Protein AF-A0A1F7YLV4-F1 (afdb_monomer_lite)

Organism: NCBI:txid1802500

Radius of gyration: 13.52 Å; chains: 1; bounding box: 31×32×34 Å

Secondary structure (DSSP, 8-state):
---EEEEEEEEEEEGGGHHHHHHHHHHHHHTSTTEEEEEEEEEETTEEEEEEEEEE-S-HHHHHHHHHHHHHHHHHHHGGGEEEEEEEEEEEE-------

Sequence (100 aa):
MTEKSLIIGIWKFHERVGNKDLLEVANEWADDEKYEQLYIRRVSKDQLGIGFSYASDGSKEAYDEYFNSTTDWLKRKFGNDLVGWDISSASGVHLVKGFN

Foldseek 3Di:
DDWFKKKWWKFKFFCVCPPVNVVVVQVVVVVDPQWPDWDWDAPDPGMIIITTIGTDPLDPVRVCVVVVVVVVVCCVVHPPRRPDMDIDIDTRDDDPDYDD

pLDDT: mean 91.59, std 11.53, range [44.81, 98.5]

Structure (mmCIF, N/CA/C/O backbone):
data_AF-A0A1F7YLV4-F1
#
_entry.id   AF-A0A1F7YLV4-F1
#
loop_
_atom_site.group_PDB
_atom_site.id
_atom_site.type_symbol
_atom_site.label_atom_id
_atom_site.label_alt_id
_atom_site.label_comp_id
_atom_site.label_asym_id
_atom_site.label_entity_id
_atom_site.label_seq_id
_atom_site.pdbx_PDB_ins_code
_atom_site.Cartn_x
_atom_site.Cartn_y
_atom_site.Cartn_z
_atom_site.occupancy
_atom_site.B_iso_or_equiv
_atom_site.auth_seq_id
_atom_site.auth_comp_id
_atom_site.auth_asym_id
_atom_site.auth_atom_id
_atom_site.pdbx_PDB_model_num
ATOM 1 N N . MET A 1 1 ? 13.035 -18.808 -16.967 1.00 50.22 1 MET A N 1
ATOM 2 C CA . MET A 1 1 ? 12.090 -18.095 -16.083 1.00 50.22 1 MET A CA 1
ATOM 3 C C . MET A 1 1 ? 12.703 -16.743 -15.800 1.00 50.22 1 MET A C 1
ATOM 5 O O . MET A 1 1 ? 13.871 -16.715 -15.442 1.00 50.22 1 MET A O 1
ATOM 9 N N . THR A 1 2 ? 11.983 -15.658 -16.065 1.00 56.06 2 THR A N 1
ATOM 10 C CA . THR A 1 2 ? 12.521 -14.299 -15.929 1.00 56.06 2 THR A CA 1
ATOM 11 C C . THR A 1 2 ? 12.440 -13.882 -14.467 1.00 56.06 2 THR A C 1
ATOM 13 O O . THR A 1 2 ? 11.371 -13.978 -13.866 1.00 56.06 2 THR A O 1
ATOM 16 N N . GLU A 1 3 ? 13.568 -13.480 -13.888 1.00 68.50 3 GLU A N 1
ATOM 17 C CA . GLU A 1 3 ? 13.603 -12.839 -12.574 1.00 68.50 3 GLU A CA 1
ATOM 18 C C . GLU A 1 3 ? 12.744 -11.573 -12.603 1.00 68.50 3 GLU A C 1
ATOM 20 O O . GLU A 1 3 ? 12.795 -10.808 -13.567 1.00 68.50 3 GLU A O 1
ATOM 25 N N . LYS A 1 4 ? 11.936 -11.372 -11.560 1.00 80.25 4 LYS A N 1
ATOM 26 C CA . LYS A 1 4 ? 11.128 -10.164 -11.406 1.00 80.25 4 LYS A CA 1
ATOM 27 C C . LYS A 1 4 ? 11.698 -9.295 -10.298 1.00 80.25 4 LYS A C 1
ATOM 29 O O . LYS A 1 4 ? 12.149 -9.801 -9.266 1.00 80.25 4 LYS A O 1
ATOM 34 N N . SER A 1 5 ? 11.617 -7.990 -10.512 1.00 91.44 5 SER A N 1
ATOM 35 C CA . SER A 1 5 ? 11.774 -6.999 -9.459 1.00 91.44 5 SER A CA 1
ATOM 36 C C . SER A 1 5 ? 10.388 -6.616 -8.955 1.00 91.44 5 SER A C 1
ATOM 38 O O . SER A 1 5 ? 9.508 -6.264 -9.739 1.00 91.44 5 SER A O 1
ATOM 40 N N . LEU A 1 6 ? 10.174 -6.736 -7.648 1.00 93.81 6 LEU A N 1
ATOM 41 C CA . LEU A 1 6 ? 8.883 -6.495 -7.014 1.00 93.81 6 LEU A CA 1
ATOM 42 C C . LEU A 1 6 ? 9.034 -5.500 -5.866 1.00 93.81 6 LEU A C 1
ATOM 44 O O . LEU A 1 6 ? 9.989 -5.559 -5.092 1.00 93.81 6 LEU A O 1
ATOM 48 N N . ILE A 1 7 ? 8.042 -4.632 -5.712 1.00 95.88 7 ILE A N 1
ATOM 49 C CA . ILE A 1 7 ? 7.788 -3.917 -4.465 1.00 95.88 7 ILE A CA 1
ATOM 50 C C . ILE A 1 7 ? 6.773 -4.751 -3.694 1.00 95.88 7 ILE A C 1
ATOM 52 O O . ILE A 1 7 ? 5.691 -5.041 -4.199 1.00 95.88 7 ILE A O 1
ATOM 56 N N . ILE A 1 8 ? 7.119 -5.172 -2.486 1.00 95.00 8 ILE A N 1
ATOM 57 C CA . ILE A 1 8 ? 6.288 -6.068 -1.681 1.00 95.00 8 ILE A CA 1
ATOM 58 C C . ILE A 1 8 ? 6.106 -5.435 -0.318 1.00 95.00 8 ILE A C 1
ATOM 60 O O . ILE A 1 8 ? 7.049 -4.890 0.260 1.00 95.00 8 ILE A O 1
ATOM 64 N N . GLY A 1 9 ? 4.900 -5.519 0.222 1.00 96.00 9 GLY A N 1
ATOM 65 C CA . GLY A 1 9 ? 4.682 -5.032 1.566 1.00 96.00 9 GLY A CA 1
ATOM 66 C C . GLY A 1 9 ? 3.238 -5.036 1.997 1.00 96.00 9 GLY A C 1
ATOM 67 O O . GLY A 1 9 ? 2.387 -5.725 1.438 1.00 96.00 9 GLY A O 1
ATOM 68 N N . ILE A 1 10 ? 2.981 -4.259 3.040 1.00 98.19 10 ILE A N 1
ATOM 69 C CA . ILE A 1 10 ? 1.655 -4.073 3.604 1.00 98.19 10 ILE A CA 1
ATOM 70 C C . ILE A 1 10 ? 1.448 -2.622 4.022 1.00 98.19 10 ILE A C 1
ATOM 72 O O . ILE A 1 10 ? 2.250 -2.051 4.767 1.00 98.19 10 ILE A O 1
ATOM 76 N N . TRP A 1 11 ? 0.334 -2.047 3.581 1.00 98.50 11 TRP A N 1
ATOM 77 C CA . TRP A 1 11 ? -0.198 -0.795 4.111 1.00 98.50 11 TRP A CA 1
ATOM 78 C C . TRP A 1 11 ? -1.072 -1.101 5.324 1.00 98.50 11 TRP A C 1
ATOM 80 O O . TRP A 1 11 ? -1.885 -2.025 5.274 1.00 98.50 11 TRP A O 1
ATOM 90 N N . LYS A 1 12 ? -0.886 -0.373 6.428 1.00 98.44 12 LYS A N 1
ATOM 91 C CA . LYS A 1 12 ? -1.530 -0.641 7.722 1.00 98.44 12 LYS A CA 1
ATOM 92 C C . LYS A 1 12 ? -2.511 0.475 8.052 1.00 98.44 12 LYS A C 1
ATOM 94 O O . LYS A 1 12 ? -2.166 1.656 7.995 1.00 98.44 12 LYS A O 1
ATOM 99 N N . PHE A 1 13 ? -3.703 0.085 8.476 1.00 98.50 13 PHE A N 1
ATOM 100 C CA . PHE A 1 13 ? -4.814 0.980 8.767 1.00 98.50 13 PHE A CA 1
ATOM 101 C C . PHE A 1 13 ? -5.345 0.734 10.172 1.00 98.50 13 PHE A C 1
ATOM 103 O O . PHE A 1 13 ? -5.339 -0.404 10.649 1.00 98.50 13 PHE A O 1
ATOM 110 N N . HIS A 1 14 ? -5.833 1.786 10.827 1.00 97.94 14 HIS A N 1
ATOM 111 C CA . HIS A 1 14 ? -6.641 1.623 12.032 1.00 97.94 14 HIS A CA 1
ATOM 112 C C . HIS A 1 14 ? -7.886 0.796 11.689 1.00 97.94 14 HIS A C 1
ATOM 114 O O . HIS A 1 14 ? -8.472 0.957 10.620 1.00 97.94 14 HIS A O 1
ATOM 120 N N . GLU A 1 15 ? -8.363 -0.040 12.610 1.00 95.56 15 GLU A N 1
ATOM 121 C CA . GLU A 1 15 ? -9.562 -0.864 12.389 1.00 95.56 15 GLU A CA 1
ATOM 122 C C . GLU A 1 15 ? -10.850 -0.074 12.076 1.00 95.56 15 GLU A C 1
ATOM 124 O O . GLU A 1 15 ? -11.825 -0.664 11.616 1.00 95.56 15 GLU A O 1
ATOM 129 N N . ARG A 1 16 ? -10.846 1.257 12.262 1.00 96.31 16 ARG A N 1
ATOM 130 C CA . ARG A 1 16 ? -11.957 2.147 11.897 1.00 96.31 16 ARG A CA 1
ATOM 131 C C . ARG A 1 16 ? -12.197 2.196 10.391 1.00 96.31 16 ARG A C 1
ATOM 133 O O . ARG A 1 16 ? -13.334 2.406 9.994 1.00 96.31 16 ARG A O 1
ATOM 140 N N . VAL A 1 17 ? -11.161 1.958 9.582 1.00 95.50 17 VAL A N 1
ATOM 141 C CA . VAL A 1 17 ? -11.267 1.883 8.115 1.00 95.50 17 VAL A CA 1
ATOM 142 C C . VAL A 1 17 ? -12.045 0.640 7.670 1.00 95.50 17 VAL A C 1
ATOM 144 O O . VAL A 1 17 ? -12.393 0.530 6.512 1.00 95.50 17 VAL A O 1
ATOM 147 N N . GLY A 1 18 ? -12.379 -0.293 8.569 1.00 94.06 18 GLY A N 1
ATOM 148 C CA . GLY A 1 18 ? -13.243 -1.426 8.244 1.00 94.06 18 GLY A CA 1
ATOM 149 C C . GLY A 1 18 ? -12.665 -2.373 7.182 1.00 94.06 18 GLY A C 1
ATOM 150 O O . GLY A 1 18 ? -11.672 -2.109 6.517 1.00 94.06 18 GLY A O 1
ATOM 151 N N . ASN A 1 19 ? -13.268 -3.551 7.024 1.00 95.00 19 ASN A N 1
ATOM 152 C CA . ASN A 1 19 ? -12.860 -4.467 5.949 1.00 95.00 19 ASN A CA 1
ATOM 153 C C . ASN A 1 19 ? -13.445 -4.033 4.593 1.00 95.00 19 ASN A C 1
ATOM 155 O O . ASN A 1 19 ? -12.823 -4.210 3.553 1.00 95.00 19 ASN A O 1
ATOM 159 N N . LYS A 1 20 ? -14.642 -3.435 4.607 1.00 96.88 20 LYS A N 1
ATOM 160 C CA . LYS A 1 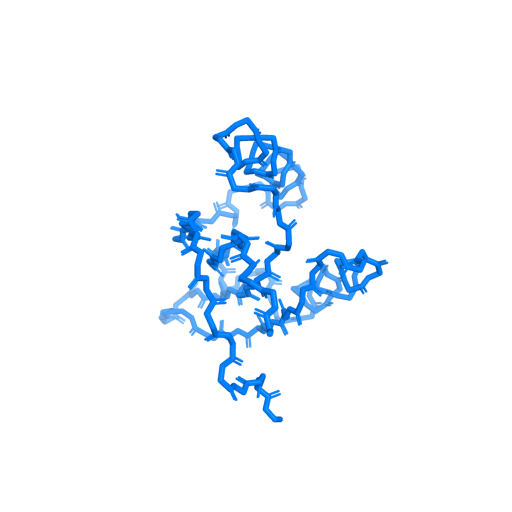20 ? -15.346 -3.029 3.390 1.00 96.88 20 LYS A CA 1
ATOM 161 C C . LYS A 1 20 ? -14.577 -1.9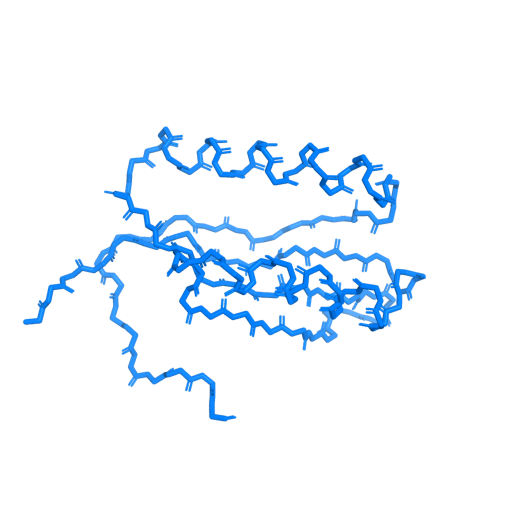49 2.625 1.00 96.88 20 LYS A C 1
ATOM 163 O O . LYS A 1 20 ? -14.346 -2.130 1.437 1.00 96.88 20 LYS A O 1
ATOM 168 N N . ASP A 1 21 ? -14.132 -0.887 3.293 1.00 97.62 21 ASP A N 1
ATOM 169 C CA . ASP A 1 21 ? -13.418 0.198 2.611 1.00 97.62 21 ASP A CA 1
ATOM 170 C C . ASP A 1 21 ? -12.043 -0.265 2.104 1.00 97.62 21 ASP A C 1
ATOM 172 O O . ASP A 1 21 ? -11.609 0.131 1.024 1.00 97.62 21 ASP A O 1
ATOM 176 N N . LEU A 1 22 ? -11.372 -1.169 2.831 1.00 97.88 22 LEU A N 1
ATOM 177 C CA . LEU A 1 22 ? -10.129 -1.783 2.351 1.00 97.88 22 LEU A CA 1
ATOM 178 C C . LEU A 1 22 ? -10.352 -2.698 1.140 1.00 97.88 22 LEU A C 1
ATOM 180 O O . LEU A 1 22 ? -9.503 -2.724 0.253 1.00 97.88 22 LEU A O 1
ATOM 184 N N . LEU A 1 23 ? -11.476 -3.424 1.077 1.00 97.69 23 LEU A N 1
ATOM 185 C CA . LEU A 1 23 ? -11.859 -4.214 -0.099 1.00 97.69 23 LEU A CA 1
ATOM 186 C C . LEU A 1 23 ? -12.117 -3.327 -1.313 1.00 97.69 23 LEU A C 1
ATOM 188 O O . LEU A 1 23 ? -11.698 -3.680 -2.408 1.00 97.69 23 LEU A O 1
ATOM 192 N N . GLU A 1 24 ? -12.769 -2.180 -1.132 1.00 97.88 24 GLU A N 1
ATOM 193 C CA . GLU A 1 24 ? -12.978 -1.215 -2.217 1.00 97.88 24 GLU A CA 1
ATOM 194 C C . GLU A 1 24 ? -11.637 -0.728 -2.783 1.00 97.88 24 GLU A C 1
ATOM 196 O O . GLU A 1 24 ? -11.425 -0.808 -3.988 1.00 97.88 24 GLU A O 1
ATOM 201 N N . VAL A 1 25 ? -10.685 -0.348 -1.922 1.00 97.75 25 VAL A N 1
ATOM 202 C CA . VAL A 1 25 ? -9.327 0.033 -2.354 1.00 97.75 25 VAL A CA 1
ATOM 203 C C . VAL A 1 25 ? -8.591 -1.113 -3.044 1.00 97.75 25 VAL A C 1
ATOM 205 O O . VAL A 1 25 ? -7.978 -0.906 -4.086 1.00 97.75 25 VAL A O 1
ATOM 208 N N . ALA A 1 26 ? -8.634 -2.321 -2.480 1.00 97.31 26 ALA A N 1
ATOM 209 C CA . ALA A 1 26 ? -7.958 -3.467 -3.076 1.00 97.31 26 ALA A CA 1
ATOM 210 C C . ALA A 1 26 ? -8.542 -3.815 -4.455 1.00 97.31 26 ALA A C 1
ATOM 212 O O . ALA A 1 26 ? -7.790 -4.164 -5.356 1.00 97.31 26 ALA A O 1
ATOM 213 N N . ASN A 1 27 ? -9.857 -3.677 -4.645 1.00 97.25 27 ASN A N 1
ATOM 214 C CA . ASN A 1 27 ? -10.485 -3.874 -5.949 1.00 97.25 27 ASN A CA 1
ATOM 215 C C . ASN A 1 27 ? -10.104 -2.767 -6.945 1.00 97.25 27 ASN A C 1
ATOM 217 O O . ASN A 1 27 ? -9.825 -3.087 -8.090 1.00 97.25 27 ASN A O 1
ATOM 221 N N . GLU A 1 28 ? -10.022 -1.500 -6.516 1.00 96.75 28 GLU A N 1
ATOM 222 C CA . GLU A 1 28 ? -9.509 -0.403 -7.360 1.00 96.75 28 GLU A CA 1
ATOM 223 C C . GLU A 1 28 ? -8.058 -0.669 -7.809 1.00 96.75 28 GLU A C 1
ATOM 225 O O . GLU A 1 28 ? -7.699 -0.414 -8.954 1.00 96.75 28 GLU A O 1
ATOM 230 N N . TRP A 1 29 ? -7.209 -1.196 -6.922 1.00 97.50 29 TRP A N 1
ATOM 231 C CA . TRP A 1 29 ? -5.825 -1.551 -7.256 1.00 97.50 29 TRP A CA 1
ATOM 232 C C . TRP A 1 29 ? -5.717 -2.788 -8.149 1.00 97.50 29 TRP A C 1
ATOM 234 O O . TRP A 1 29 ? -4.770 -2.889 -8.922 1.00 97.50 29 TRP A O 1
ATOM 244 N N . ALA A 1 30 ? -6.677 -3.712 -8.073 1.00 96.44 30 ALA A N 1
ATOM 245 C CA . ALA A 1 30 ? -6.686 -4.924 -8.889 1.00 96.44 30 ALA A CA 1
ATOM 246 C C . ALA A 1 30 ? -6.867 -4.649 -10.395 1.00 96.44 30 ALA A C 1
ATOM 248 O O . ALA A 1 30 ? -6.567 -5.529 -11.200 1.00 96.44 30 ALA A O 1
ATOM 249 N N . ASP A 1 31 ? -7.317 -3.447 -10.774 1.00 96.62 31 ASP A N 1
ATOM 250 C CA . ASP A 1 31 ? -7.407 -3.014 -12.173 1.00 96.62 31 ASP A CA 1
ATOM 251 C C . ASP A 1 31 ? -6.029 -2.673 -12.789 1.00 96.62 31 ASP A C 1
ATOM 253 O O . ASP A 1 31 ? -5.899 -2.629 -14.014 1.00 96.62 31 ASP A O 1
ATOM 257 N N . ASP A 1 32 ? -4.988 -2.440 -11.976 1.00 96.50 32 ASP A N 1
ATOM 258 C CA . ASP A 1 32 ? -3.608 -2.260 -12.450 1.00 96.50 32 ASP A CA 1
ATOM 259 C C . ASP A 1 32 ? -2.885 -3.615 -12.496 1.00 96.50 32 ASP A C 1
ATOM 261 O O . ASP A 1 32 ? -2.564 -4.209 -11.465 1.00 96.50 32 ASP A O 1
ATOM 265 N N . GLU A 1 33 ? -2.570 -4.079 -13.710 1.00 95.31 33 GLU A N 1
ATOM 266 C CA . GLU A 1 33 ? -1.881 -5.352 -13.973 1.00 95.31 33 GLU A CA 1
ATOM 267 C C . GLU A 1 33 ? -0.513 -5.478 -13.279 1.00 95.31 33 GLU A C 1
ATOM 269 O O . GLU A 1 33 ? 0.018 -6.585 -13.153 1.00 95.31 33 GLU A O 1
ATOM 274 N N . LYS A 1 34 ? 0.081 -4.369 -12.817 1.00 95.31 34 LYS A N 1
ATOM 275 C CA . LYS A 1 34 ? 1.312 -4.415 -12.023 1.00 95.31 34 LYS A CA 1
ATOM 276 C C . LYS A 1 34 ? 1.088 -4.995 -10.629 1.00 95.31 34 LYS A C 1
ATOM 278 O O . LYS A 1 34 ? 2.044 -5.510 -10.053 1.00 95.31 34 LYS A O 1
ATOM 283 N N . TYR A 1 35 ? -0.120 -4.959 -10.069 1.00 95.44 35 TYR A N 1
ATOM 284 C CA . TYR A 1 35 ? -0.411 -5.676 -8.829 1.00 95.44 35 TYR A CA 1
ATOM 285 C C . TYR A 1 35 ? -0.531 -7.180 -9.093 1.00 95.44 35 TYR A C 1
ATOM 287 O O . TYR A 1 35 ? -1.559 -7.686 -9.528 1.00 95.44 35 TYR A O 1
ATOM 295 N N . GLU A 1 36 ? 0.524 -7.928 -8.772 1.00 92.31 36 GLU A N 1
ATOM 296 C CA . GLU A 1 36 ? 0.544 -9.383 -8.967 1.00 92.31 36 GLU A CA 1
ATOM 297 C C . GLU A 1 36 ? -0.224 -10.135 -7.875 1.00 92.31 36 GLU A C 1
ATOM 299 O O . GLU A 1 36 ? -0.695 -11.251 -8.091 1.00 92.31 36 GLU A O 1
ATOM 304 N N . GLN A 1 37 ? -0.310 -9.546 -6.679 1.00 92.81 37 GLN A N 1
ATOM 305 C CA . GLN A 1 37 ? -1.056 -10.086 -5.545 1.00 92.81 37 GLN A CA 1
ATOM 306 C C . GLN A 1 37 ? -1.593 -8.941 -4.696 1.00 92.81 37 GLN A C 1
ATOM 308 O O . GLN A 1 37 ? -0.887 -7.961 -4.449 1.00 92.81 37 GLN A O 1
ATOM 313 N N . LEU A 1 38 ? -2.813 -9.121 -4.197 1.00 96.56 38 LEU A N 1
ATOM 314 C CA . LEU A 1 38 ? -3.480 -8.248 -3.242 1.00 96.56 38 LEU A CA 1
ATOM 315 C C . LEU A 1 38 ? -4.229 -9.113 -2.234 1.00 96.56 38 LEU A C 1
ATOM 317 O O . LEU A 1 38 ? -4.884 -10.087 -2.601 1.00 96.56 38 LEU A O 1
ATOM 321 N N . TYR A 1 39 ? -4.131 -8.774 -0.955 1.00 95.88 39 TYR A N 1
ATOM 322 C CA . TYR A 1 39 ? -4.881 -9.452 0.096 1.00 95.88 39 TYR A CA 1
ATOM 323 C C . TYR A 1 39 ? -5.122 -8.524 1.278 1.00 95.88 39 TYR A C 1
ATOM 325 O O . TYR A 1 39 ? -4.326 -7.634 1.574 1.00 95.88 39 TYR A O 1
ATOM 333 N N . ILE A 1 40 ? -6.205 -8.770 2.009 1.00 97.38 40 ILE A N 1
ATOM 334 C CA . ILE A 1 40 ? -6.513 -8.052 3.246 1.00 97.38 40 ILE A CA 1
ATOM 335 C C . ILE A 1 40 ? -6.310 -8.995 4.417 1.00 97.38 40 ILE A C 1
ATOM 337 O O . ILE A 1 40 ? -6.760 -10.140 4.400 1.00 97.38 40 ILE A O 1
ATOM 341 N N . ARG A 1 41 ? -5.638 -8.516 5.463 1.00 96.00 41 ARG A N 1
ATOM 342 C CA . ARG A 1 41 ? -5.472 -9.282 6.699 1.00 96.00 41 ARG A CA 1
ATOM 343 C C . ARG A 1 41 ? -5.508 -8.408 7.941 1.00 96.00 41 ARG A C 1
ATOM 345 O O . ARG A 1 41 ? -5.255 -7.206 7.894 1.00 96.00 41 ARG A O 1
ATOM 352 N N . ARG A 1 42 ? -5.736 -9.048 9.087 1.00 96.88 42 ARG A N 1
ATOM 353 C CA . ARG A 1 42 ? -5.457 -8.456 10.399 1.00 96.88 42 ARG A CA 1
ATOM 354 C C . ARG A 1 42 ? -3.940 -8.347 10.590 1.00 96.88 42 ARG A C 1
ATOM 356 O O . ARG A 1 42 ? -3.221 -9.313 10.338 1.00 96.88 42 ARG A O 1
ATOM 363 N N . VAL A 1 43 ? -3.462 -7.179 11.019 1.00 96.31 43 VAL A N 1
ATOM 364 C CA . VAL A 1 43 ? -2.033 -6.908 11.274 1.00 96.31 43 VAL A CA 1
ATOM 365 C C . VAL A 1 43 ? -1.729 -6.955 12.767 1.00 96.31 43 VAL A C 1
ATOM 367 O O . VAL A 1 43 ? -0.755 -7.571 13.186 1.00 96.31 43 VAL A O 1
ATOM 370 N N . SER A 1 44 ? -2.583 -6.328 13.571 1.00 94.75 44 SER A N 1
ATOM 371 C CA . SER A 1 44 ? -2.550 -6.359 15.034 1.00 94.75 44 SER A CA 1
ATOM 372 C C . SER A 1 44 ? -3.979 -6.228 15.570 1.00 94.75 44 SER A C 1
ATOM 374 O O . SER A 1 44 ? -4.919 -6.195 14.775 1.00 94.75 44 SER A O 1
ATOM 376 N N . LYS A 1 45 ? -4.164 -6.184 16.897 1.00 94.19 45 LYS A N 1
ATOM 377 C CA . LYS A 1 45 ? -5.492 -6.142 17.535 1.00 94.19 45 LYS A CA 1
ATOM 378 C C . LYS A 1 45 ? -6.405 -5.076 16.909 1.00 94.19 45 LYS A C 1
ATOM 380 O O . LYS A 1 45 ? -7.505 -5.411 16.485 1.00 94.19 45 LYS A O 1
ATOM 385 N N . ASP A 1 46 ? -5.876 -3.867 16.736 1.00 96.31 46 ASP A N 1
ATOM 386 C CA . ASP A 1 46 ? -6.642 -2.691 16.308 1.00 96.31 46 ASP A CA 1
ATOM 387 C C . ASP A 1 46 ? -6.240 -2.224 14.893 1.00 96.31 46 ASP A C 1
ATOM 389 O O . ASP A 1 46 ? -6.453 -1.068 14.519 1.00 96.31 46 ASP A O 1
ATOM 393 N N . GLN A 1 47 ? -5.619 -3.108 14.094 1.00 97.75 47 GLN A N 1
ATOM 394 C CA . GLN A 1 47 ? -5.134 -2.773 12.751 1.00 97.75 47 GLN A CA 1
ATOM 395 C C . GLN A 1 4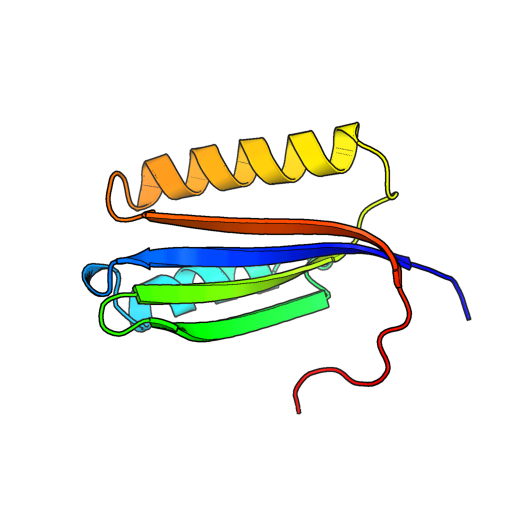7 ? -5.462 -3.831 11.697 1.00 97.75 47 GLN A C 1
ATOM 397 O O . GLN A 1 47 ? -5.222 -5.032 11.876 1.00 97.75 47 GLN A O 1
ATOM 402 N N . LEU A 1 48 ? -5.931 -3.354 10.548 1.00 98.12 48 LEU A N 1
ATOM 403 C CA . LEU A 1 48 ? -6.060 -4.116 9.308 1.00 98.12 48 LEU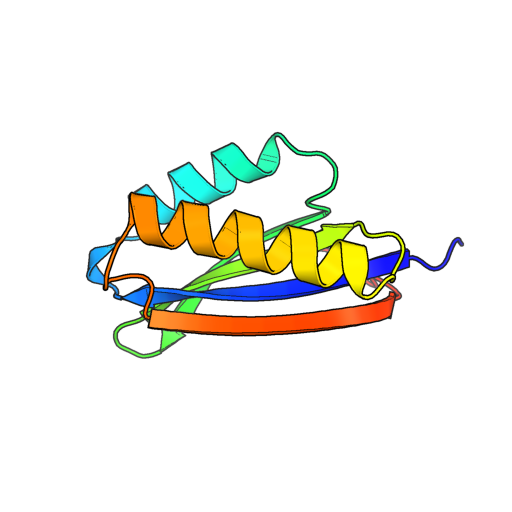 A CA 1
ATOM 404 C C . LEU A 1 48 ? -4.965 -3.684 8.329 1.00 98.12 48 LEU A C 1
ATOM 406 O O . LEU A 1 48 ? -4.310 -2.661 8.525 1.00 98.12 48 LEU A O 1
ATOM 410 N N . GLY A 1 49 ? -4.738 -4.460 7.276 1.00 98.12 49 GLY A N 1
ATOM 411 C CA . GLY A 1 49 ? -3.791 -4.066 6.246 1.00 98.12 49 GLY A CA 1
ATOM 412 C C . GLY A 1 49 ? -4.063 -4.686 4.891 1.00 98.12 49 GLY A C 1
ATOM 413 O O . GLY A 1 49 ? -4.573 -5.805 4.814 1.00 98.12 49 GLY A O 1
ATOM 414 N N . ILE A 1 50 ? -3.685 -3.942 3.853 1.00 98.44 50 ILE A N 1
ATOM 415 C CA . ILE A 1 50 ? -3.676 -4.388 2.460 1.00 98.44 50 ILE A CA 1
ATOM 416 C C . ILE A 1 50 ? -2.245 -4.807 2.142 1.00 98.44 50 ILE A C 1
ATOM 418 O O . ILE A 1 50 ? -1.348 -3.964 2.049 1.00 98.44 50 ILE A O 1
ATOM 422 N N . GLY A 1 51 ? -2.022 -6.115 2.072 1.00 97.69 51 GLY A N 1
ATOM 423 C CA . GLY A 1 51 ? -0.770 -6.692 1.613 1.00 97.69 51 GLY A CA 1
ATOM 424 C C . GLY A 1 51 ? -0.752 -6.799 0.095 1.00 97.69 51 GLY A C 1
ATOM 425 O O . GLY A 1 51 ? -1.794 -7.030 -0.520 1.00 97.69 51 GLY A O 1
ATOM 426 N N . PHE A 1 52 ? 0.421 -6.609 -0.501 1.00 96.31 52 PHE A N 1
ATOM 427 C CA . PHE A 1 52 ? 0.561 -6.552 -1.949 1.00 96.31 52 PHE A CA 1
ATOM 428 C C . PHE A 1 52 ? 1.933 -7.027 -2.434 1.00 96.31 52 PHE A C 1
ATOM 430 O O . PHE A 1 52 ? 2.926 -6.973 -1.701 1.00 96.31 52 PHE A O 1
ATOM 437 N N . SER A 1 53 ? 1.988 -7.416 -3.706 1.00 94.12 53 SER A N 1
ATOM 438 C CA . SER A 1 53 ? 3.215 -7.457 -4.504 1.00 94.12 53 SER A CA 1
ATOM 439 C C . SER A 1 53 ? 2.985 -6.719 -5.819 1.00 94.12 53 SER A C 1
ATOM 441 O O . SER A 1 53 ? 2.009 -7.005 -6.509 1.00 94.12 53 SER A O 1
ATOM 443 N N . TYR A 1 54 ? 3.878 -5.795 -6.158 1.00 95.06 54 TYR A N 1
ATOM 444 C CA . TYR A 1 54 ? 3.754 -4.876 -7.284 1.00 95.06 54 TYR A CA 1
ATOM 445 C C . TYR A 1 54 ? 4.967 -4.982 -8.211 1.00 95.06 54 TYR A C 1
ATOM 447 O O . TYR A 1 54 ? 6.108 -4.873 -7.756 1.00 95.06 54 TYR A O 1
ATOM 455 N N . ALA A 1 55 ? 4.730 -5.195 -9.501 1.00 94.00 55 ALA A N 1
ATOM 456 C CA . ALA A 1 55 ? 5.753 -5.296 -10.528 1.00 94.00 55 ALA A CA 1
ATOM 457 C C . ALA A 1 55 ? 6.477 -3.959 -10.733 1.00 94.00 55 ALA A C 1
ATOM 459 O O . ALA A 1 55 ? 5.860 -2.911 -10.925 1.00 94.00 55 ALA A O 1
ATOM 460 N N . SER A 1 56 ? 7.807 -4.001 -10.714 1.00 92.69 56 SER A N 1
ATOM 461 C CA . SER A 1 56 ? 8.679 -2.837 -10.873 1.00 92.69 56 SER A CA 1
ATOM 462 C C . SER A 1 56 ? 9.920 -3.218 -11.690 1.00 92.69 56 SER A C 1
ATOM 464 O O . SER A 1 56 ? 10.187 -4.394 -11.933 1.00 92.69 56 SER A O 1
ATOM 466 N N . ASP A 1 57 ? 10.679 -2.226 -12.152 1.00 90.25 57 ASP A N 1
ATOM 467 C CA . ASP A 1 57 ? 11.980 -2.439 -12.797 1.00 90.25 57 ASP A CA 1
ATOM 468 C C . ASP A 1 57 ? 13.125 -2.661 -11.785 1.00 90.25 57 ASP A C 1
ATOM 470 O O . ASP A 1 57 ? 14.249 -2.982 -12.166 1.00 90.25 57 ASP A O 1
ATOM 474 N N . GLY A 1 58 ? 12.840 -2.550 -10.483 1.00 89.25 58 GLY A N 1
ATOM 475 C CA . GLY A 1 58 ? 13.801 -2.698 -9.388 1.00 89.25 58 GLY A CA 1
ATOM 476 C C . GLY A 1 58 ? 14.620 -1.445 -9.096 1.00 89.25 58 GLY A C 1
ATOM 477 O O . GLY A 1 58 ? 15.463 -1.477 -8.198 1.00 89.25 58 GLY A O 1
ATOM 478 N N . SER A 1 59 ? 14.382 -0.350 -9.819 1.00 91.56 59 SER A N 1
ATOM 479 C CA . SER A 1 59 ? 15.027 0.929 -9.548 1.00 91.56 59 SER A CA 1
ATOM 480 C C . SER A 1 59 ? 14.534 1.529 -8.230 1.00 91.56 59 SER A C 1
ATOM 482 O O . SER A 1 59 ? 13.417 1.269 -7.760 1.00 91.56 59 SER A O 1
ATOM 484 N N . LYS A 1 60 ? 15.383 2.358 -7.617 1.00 92.50 60 LYS A N 1
ATOM 485 C CA . LYS A 1 60 ? 14.990 3.126 -6.434 1.00 92.50 60 LYS A CA 1
ATOM 486 C C . LYS A 1 60 ? 13.911 4.142 -6.802 1.00 92.50 60 LYS A C 1
ATOM 488 O O . LYS A 1 60 ? 12.990 4.359 -6.028 1.00 92.50 60 LYS A O 1
ATOM 493 N N . GLU A 1 61 ? 14.010 4.719 -7.991 1.00 95.50 61 GLU A N 1
ATOM 494 C CA . GLU A 1 61 ? 13.082 5.703 -8.527 1.00 95.50 61 GLU A CA 1
ATOM 495 C C . GLU A 1 61 ? 11.671 5.120 -8.649 1.00 95.50 61 GLU A C 1
ATOM 497 O O . GLU A 1 61 ? 10.727 5.731 -8.155 1.00 95.50 61 GLU A O 1
ATOM 502 N N . ALA A 1 62 ? 11.523 3.909 -9.199 1.00 93.88 62 ALA A N 1
ATOM 503 C CA . ALA A 1 62 ? 10.228 3.232 -9.273 1.00 93.88 62 ALA A CA 1
ATOM 504 C C . ALA A 1 62 ? 9.659 2.905 -7.882 1.00 93.88 62 ALA A C 1
ATOM 506 O O . ALA A 1 62 ? 8.450 3.009 -7.667 1.00 93.88 62 ALA A O 1
ATOM 507 N N . TYR A 1 63 ? 10.516 2.524 -6.926 1.00 95.31 63 TYR A N 1
ATOM 508 C CA . TYR A 1 63 ? 10.098 2.337 -5.534 1.00 95.31 63 TYR A CA 1
ATOM 509 C C . TYR A 1 63 ? 9.600 3.646 -4.914 1.00 95.31 63 TYR A C 1
ATOM 511 O O . TYR A 1 63 ? 8.503 3.676 -4.356 1.00 95.31 63 TYR A O 1
ATOM 519 N N . ASP A 1 64 ? 10.384 4.718 -5.024 1.00 96.88 64 ASP A N 1
ATOM 520 C CA . ASP A 1 64 ? 10.068 6.020 -4.444 1.00 96.88 64 ASP A CA 1
ATOM 521 C C . ASP A 1 64 ? 8.794 6.598 -5.083 1.00 96.88 64 ASP A C 1
ATOM 523 O O . ASP A 1 64 ? 7.934 7.119 -4.373 1.00 96.88 64 ASP A O 1
ATOM 527 N N . GLU A 1 65 ? 8.619 6.469 -6.400 1.00 97.25 65 GLU A N 1
ATOM 528 C CA . GLU A 1 65 ? 7.411 6.901 -7.110 1.00 97.25 65 GLU A CA 1
ATOM 529 C C . GLU A 1 65 ? 6.169 6.148 -6.620 1.00 97.25 65 GLU A C 1
ATOM 531 O O . GLU A 1 65 ? 5.182 6.779 -6.224 1.00 97.25 65 GLU A O 1
ATOM 536 N N . TYR A 1 66 ? 6.221 4.812 -6.582 1.00 97.38 66 TYR A N 1
ATOM 537 C CA . TYR A 1 66 ? 5.127 3.987 -6.068 1.00 97.38 66 TYR A CA 1
ATOM 538 C C . TYR A 1 66 ? 4.797 4.347 -4.617 1.00 97.38 66 TYR A C 1
ATOM 540 O O . TYR A 1 66 ? 3.640 4.597 -4.269 1.00 97.38 66 TYR A O 1
ATOM 548 N N . PHE A 1 67 ? 5.818 4.395 -3.761 1.00 97.81 67 PHE A N 1
ATOM 549 C CA . PHE A 1 67 ? 5.651 4.627 -2.336 1.00 97.81 67 PHE A CA 1
ATOM 550 C C . PHE A 1 67 ? 5.053 6.009 -2.063 1.00 97.81 67 PHE A C 1
ATOM 552 O O . PHE A 1 67 ? 4.084 6.115 -1.307 1.00 97.81 67 PHE A O 1
ATOM 559 N N . ASN A 1 68 ? 5.590 7.061 -2.685 1.00 97.81 68 ASN A N 1
ATOM 560 C CA . ASN A 1 68 ? 5.140 8.432 -2.459 1.00 97.81 68 ASN A CA 1
ATOM 561 C C . ASN A 1 68 ? 3.728 8.658 -3.008 1.00 97.81 68 ASN A C 1
ATOM 563 O O . ASN A 1 68 ? 2.867 9.153 -2.281 1.00 97.81 68 ASN A O 1
ATOM 567 N N . SER A 1 69 ? 3.456 8.233 -4.247 1.00 97.44 69 SER A N 1
ATOM 568 C CA . SER A 1 69 ? 2.131 8.392 -4.861 1.00 97.44 69 SER A 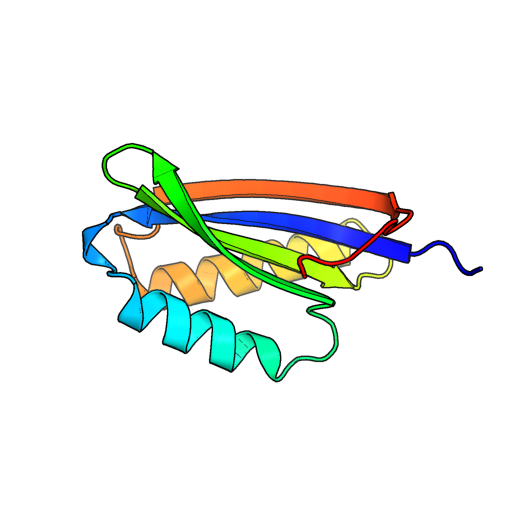CA 1
ATOM 569 C C . SER A 1 69 ? 1.042 7.644 -4.085 1.00 97.44 69 SER A C 1
ATOM 571 O O . SER A 1 69 ? -0.001 8.226 -3.767 1.00 97.44 69 SER A O 1
ATOM 573 N N . THR A 1 70 ? 1.311 6.395 -3.693 1.00 97.94 70 THR A N 1
ATOM 574 C CA . THR A 1 70 ? 0.375 5.573 -2.914 1.00 97.94 70 THR A CA 1
ATOM 575 C C . THR A 1 70 ? 0.175 6.148 -1.515 1.00 97.94 70 THR A C 1
ATOM 577 O O . THR A 1 70 ? -0.960 6.267 -1.053 1.00 97.94 70 THR A O 1
ATOM 580 N N . THR A 1 71 ? 1.253 6.582 -0.850 1.00 97.62 71 THR A N 1
ATOM 581 C CA . THR A 1 71 ? 1.173 7.237 0.464 1.00 97.62 71 THR A CA 1
ATOM 582 C C . THR A 1 71 ? 0.304 8.488 0.405 1.00 97.62 71 THR A C 1
ATOM 584 O O . THR A 1 71 ? -0.580 8.661 1.244 1.00 97.62 71 THR A O 1
ATOM 587 N N . ASP A 1 72 ? 0.526 9.362 -0.576 1.00 97.88 72 ASP A N 1
ATOM 588 C CA . ASP A 1 72 ? -0.219 10.613 -0.711 1.00 97.88 72 ASP A CA 1
ATOM 589 C C . ASP A 1 72 ? -1.693 10.377 -1.025 1.00 97.88 72 ASP A C 1
ATOM 591 O O . ASP A 1 72 ? -2.561 11.122 -0.561 1.00 97.88 72 ASP A O 1
ATOM 595 N N . TRP A 1 73 ? -1.998 9.352 -1.818 1.00 97.56 73 TRP A N 1
ATOM 596 C CA . TRP A 1 73 ? -3.372 8.960 -2.097 1.00 97.56 73 TRP A CA 1
ATOM 597 C C . TRP A 1 73 ? -4.063 8.386 -0.851 1.00 97.56 73 TRP A C 1
ATOM 599 O O . TRP A 1 73 ? -5.142 8.8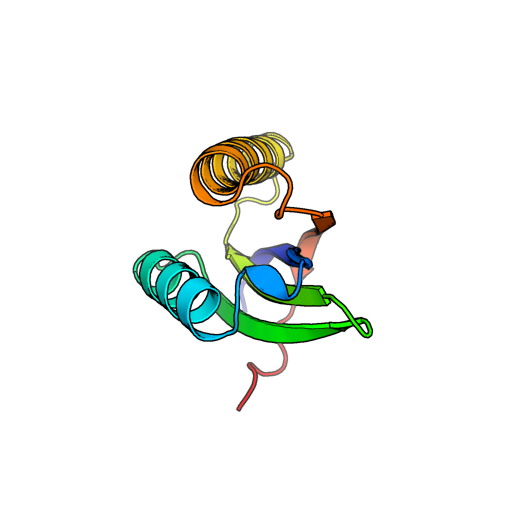53 -0.478 1.00 97.56 73 TRP A O 1
ATOM 609 N N . LEU A 1 74 ? -3.414 7.460 -0.137 1.00 97.81 74 LEU A N 1
ATOM 610 C CA . LEU A 1 74 ? -3.952 6.858 1.088 1.00 97.81 74 LEU A CA 1
ATOM 611 C C . LEU A 1 74 ? -4.143 7.891 2.203 1.00 97.81 74 LEU A C 1
ATOM 613 O O . LEU A 1 74 ? -5.167 7.869 2.883 1.00 97.81 74 LEU A O 1
ATOM 617 N N . LYS A 1 75 ? -3.209 8.835 2.366 1.00 97.25 75 LYS A N 1
ATOM 618 C CA . LYS A 1 75 ? -3.353 9.951 3.315 1.00 97.25 75 LYS A CA 1
ATOM 619 C C . LYS A 1 75 ? -4.524 10.859 2.955 1.00 97.25 75 LYS A C 1
ATOM 621 O O . LYS A 1 75 ? -5.223 11.315 3.852 1.00 97.25 75 LYS A O 1
ATOM 626 N N . ARG A 1 76 ? -4.769 11.115 1.666 1.00 97.75 76 ARG A N 1
ATOM 627 C CA . ARG A 1 76 ? -5.943 11.886 1.226 1.00 97.75 76 ARG A CA 1
ATOM 628 C C . ARG A 1 76 ? -7.254 11.146 1.494 1.00 97.75 76 ARG A C 1
ATOM 630 O O . ARG A 1 76 ? -8.221 11.790 1.885 1.00 97.75 76 ARG A O 1
ATOM 637 N N . LYS A 1 77 ? -7.281 9.821 1.309 1.00 97.19 77 LYS A N 1
ATOM 638 C CA . LYS A 1 77 ? -8.484 8.992 1.496 1.00 97.19 77 LYS A CA 1
ATOM 639 C C . LYS A 1 77 ? -8.801 8.711 2.970 1.00 97.19 77 LYS A C 1
ATOM 641 O O . LYS A 1 77 ? -9.952 8.829 3.369 1.00 97.19 77 LYS A O 1
ATOM 646 N N . PHE A 1 78 ? -7.796 8.374 3.779 1.00 96.88 78 PHE A N 1
ATOM 647 C CA . PHE A 1 78 ? -7.979 7.875 5.152 1.00 96.88 78 PHE A CA 1
ATOM 648 C C . PHE A 1 78 ? -7.379 8.772 6.242 1.00 96.88 78 PHE A C 1
ATOM 650 O O . PHE A 1 78 ? -7.589 8.526 7.430 1.00 96.88 78 PHE A O 1
ATOM 657 N N . GLY A 1 79 ? -6.627 9.814 5.881 1.00 95.62 79 GLY A N 1
ATOM 658 C CA . GLY A 1 79 ? -6.028 10.738 6.844 1.00 95.62 79 GLY A CA 1
ATOM 659 C C . GLY A 1 79 ? -5.173 10.020 7.889 1.00 95.62 79 GLY A C 1
ATOM 660 O O . GLY A 1 79 ? -4.266 9.256 7.558 1.00 95.62 79 GLY A O 1
ATOM 661 N N . ASN A 1 80 ? -5.492 10.259 9.162 1.00 95.56 80 ASN A N 1
ATOM 662 C CA . ASN A 1 80 ? -4.784 9.686 10.311 1.00 95.56 80 ASN A CA 1
ATOM 663 C C . ASN A 1 80 ? -5.079 8.198 10.544 1.00 95.56 80 ASN A C 1
ATOM 665 O O . ASN A 1 80 ? -4.453 7.590 11.411 1.00 95.56 80 ASN A O 1
ATOM 669 N N . ASP A 1 81 ? -6.023 7.608 9.808 1.00 97.56 81 ASP A N 1
ATOM 670 C CA . ASP A 1 81 ? -6.295 6.178 9.907 1.00 97.56 81 ASP A CA 1
ATOM 671 C C . ASP A 1 81 ? -5.350 5.333 9.031 1.00 97.56 81 ASP A C 1
ATOM 673 O O . ASP A 1 81 ? -5.324 4.112 9.186 1.00 97.56 81 ASP A O 1
ATOM 677 N N . LEU A 1 82 ? -4.505 5.950 8.189 1.00 97.56 82 LEU A N 1
ATOM 678 C CA . LEU A 1 82 ? -3.283 5.318 7.680 1.00 97.56 82 LEU A CA 1
ATOM 679 C C . LEU A 1 82 ? -2.216 5.351 8.784 1.00 97.56 82 LEU A C 1
ATOM 681 O O . LEU A 1 82 ? -1.585 6.379 9.029 1.00 97.56 82 LEU A O 1
ATOM 685 N N . VAL A 1 83 ? -1.999 4.219 9.451 1.00 96.94 83 VAL A N 1
ATOM 686 C CA . VAL A 1 83 ? -1.194 4.157 10.686 1.00 96.94 83 VAL A CA 1
ATOM 687 C C . VAL A 1 83 ? 0.230 3.655 10.468 1.00 96.94 83 VAL A C 1
ATOM 689 O O . VAL A 1 83 ? 1.048 3.703 11.384 1.00 96.94 83 VAL A O 1
ATOM 692 N N . GLY A 1 84 ? 0.550 3.165 9.271 1.00 97.00 84 GLY A N 1
ATOM 693 C CA . GLY A 1 84 ? 1.915 2.794 8.926 1.00 97.00 84 GLY A CA 1
ATOM 694 C C . GLY A 1 84 ? 2.010 1.866 7.728 1.00 97.00 84 GLY A C 1
ATOM 695 O O . GLY A 1 84 ? 1.043 1.625 7.008 1.00 97.00 84 GLY A O 1
ATOM 696 N N . TRP A 1 85 ? 3.205 1.330 7.534 1.00 97.81 85 TRP A N 1
ATOM 697 C CA . TRP A 1 85 ? 3.536 0.444 6.429 1.00 97.81 85 TRP A CA 1
ATOM 698 C C . TRP A 1 85 ? 4.714 -0.455 6.813 1.00 97.81 85 TRP A C 1
ATOM 700 O O . TRP A 1 85 ? 5.348 -0.267 7.854 1.00 97.81 85 TRP A O 1
ATOM 710 N N . ASP A 1 86 ? 4.937 -1.495 6.023 1.00 96.62 86 ASP A N 1
ATOM 711 C CA . ASP A 1 86 ? 6.145 -2.323 6.034 1.00 96.62 86 ASP A CA 1
ATOM 712 C C . ASP A 1 86 ? 6.348 -2.806 4.599 1.00 96.62 86 ASP A C 1
ATOM 714 O O . ASP A 1 86 ? 5.567 -3.626 4.113 1.00 96.62 86 ASP A O 1
ATOM 718 N N . ILE A 1 87 ? 7.261 -2.153 3.879 1.00 96.38 87 ILE A N 1
ATOM 719 C CA . ILE A 1 87 ? 7.403 -2.262 2.425 1.00 96.38 87 ILE A CA 1
ATOM 720 C C . ILE A 1 87 ? 8.887 -2.324 2.086 1.00 96.38 87 ILE A C 1
ATOM 722 O O . ILE A 1 87 ? 9.698 -1.589 2.648 1.00 96.38 87 ILE A O 1
ATOM 726 N N . SER A 1 88 ? 9.225 -3.205 1.153 1.00 91.88 88 SER A N 1
ATOM 727 C CA . SER A 1 88 ? 10.573 -3.409 0.644 1.00 91.88 88 SER A CA 1
ATOM 728 C C . SER A 1 88 ? 10.543 -3.548 -0.877 1.00 91.88 88 SER A C 1
ATOM 730 O O . SER A 1 88 ? 9.565 -4.034 -1.448 1.00 91.88 88 SER A O 1
ATOM 732 N N . SER A 1 89 ? 11.620 -3.127 -1.538 1.00 87.62 89 SER A N 1
ATOM 733 C CA . SER A 1 89 ? 11.915 -3.518 -2.913 1.00 87.62 89 SER A CA 1
ATOM 734 C C . SER A 1 89 ? 12.820 -4.749 -2.904 1.00 87.62 89 SER A C 1
ATOM 736 O O . SER A 1 89 ? 13.834 -4.795 -2.207 1.00 87.62 89 SER A O 1
ATOM 738 N N . ALA A 1 90 ? 12.448 -5.759 -3.681 1.00 81.38 90 ALA A N 1
ATOM 739 C CA . ALA A 1 90 ? 13.200 -6.993 -3.817 1.00 81.38 90 ALA A CA 1
ATOM 740 C C . ALA A 1 90 ? 13.465 -7.277 -5.299 1.00 81.38 90 ALA A C 1
ATOM 742 O O . ALA A 1 90 ? 12.549 -7.267 -6.122 1.00 81.38 90 ALA A O 1
ATOM 743 N N . SER A 1 91 ? 14.727 -7.535 -5.634 1.00 78.62 91 SER A N 1
ATOM 744 C CA . SER A 1 91 ? 15.157 -8.019 -6.946 1.00 78.62 91 SER A CA 1
ATOM 745 C C . SER A 1 91 ? 15.364 -9.534 -6.911 1.00 78.62 91 SER A C 1
ATOM 747 O O . SER A 1 91 ? 15.609 -10.112 -5.850 1.00 78.62 91 SER A O 1
ATOM 749 N N . GLY A 1 92 ? 15.235 -10.195 -8.064 1.00 71.50 92 GLY A N 1
ATOM 750 C CA . GLY A 1 92 ? 15.425 -11.648 -8.152 1.00 71.50 92 GLY A CA 1
ATOM 751 C C . GLY A 1 92 ? 14.352 -12.449 -7.408 1.00 71.50 92 GLY A C 1
ATOM 752 O O . GLY A 1 92 ? 14.629 -13.529 -6.887 1.00 71.50 92 GLY A O 1
ATOM 753 N N . VAL A 1 93 ? 13.124 -11.924 -7.304 1.00 74.88 93 VAL A N 1
ATOM 754 C CA . VAL A 1 93 ? 12.062 -12.599 -6.550 1.00 74.88 93 VAL A CA 1
ATOM 755 C C . VAL A 1 93 ? 11.518 -13.782 -7.344 1.00 74.88 93 VAL A C 1
ATOM 757 O O . VAL A 1 93 ? 11.082 -13.649 -8.489 1.00 74.88 93 VAL A O 1
ATOM 760 N N . HIS A 1 94 ? 11.477 -14.944 -6.692 1.00 69.56 94 HIS A N 1
ATOM 761 C CA . HIS A 1 94 ? 10.803 -16.135 -7.191 1.00 69.56 94 HIS A CA 1
ATOM 762 C C . HIS A 1 94 ? 9.478 -16.332 -6.454 1.00 69.56 94 HIS A C 1
ATOM 764 O O . HIS A 1 94 ? 9.446 -16.778 -5.306 1.00 69.56 94 HIS A O 1
ATOM 770 N N . LEU A 1 95 ? 8.366 -16.029 -7.124 1.00 67.31 95 LEU A N 1
ATOM 771 C CA . LEU A 1 95 ? 7.041 -16.371 -6.617 1.00 67.31 95 LEU A CA 1
ATOM 772 C C . LEU A 1 95 ? 6.827 -17.884 -6.769 1.00 67.31 95 LEU A C 1
ATOM 774 O O . LEU A 1 95 ? 6.632 -18.386 -7.873 1.00 67.31 95 LEU A O 1
ATOM 778 N N . VAL A 1 96 ? 6.899 -18.618 -5.657 1.00 70.69 96 VAL A N 1
ATOM 779 C CA . VAL A 1 96 ? 6.754 -20.086 -5.644 1.00 70.69 96 VAL A CA 1
ATOM 780 C C . VAL A 1 96 ? 5.285 -20.509 -5.789 1.00 70.69 96 VAL A C 1
ATOM 782 O O . VAL A 1 96 ? 4.994 -21.521 -6.422 1.00 70.69 96 VAL A O 1
ATOM 785 N N . LYS A 1 97 ? 4.351 -19.735 -5.221 1.00 63.47 97 LYS A N 1
ATOM 786 C CA . LYS A 1 97 ? 2.898 -19.909 -5.363 1.00 63.47 97 LYS A CA 1
ATOM 787 C C . LYS A 1 97 ? 2.180 -18.641 -4.880 1.00 63.47 97 LYS A C 1
ATOM 789 O O . LYS A 1 97 ? 2.566 -18.102 -3.846 1.00 63.47 97 LYS A O 1
ATOM 794 N N . GLY A 1 98 ? 1.169 -18.169 -5.611 1.00 60.62 98 GLY A N 1
ATOM 795 C CA . GLY A 1 98 ? 0.248 -17.134 -5.117 1.00 60.62 98 GLY A CA 1
ATOM 796 C C . GLY A 1 98 ? -0.679 -17.695 -4.035 1.00 60.62 98 GLY A C 1
ATOM 797 O O . GLY A 1 98 ? -0.844 -18.914 -3.942 1.00 60.62 98 GLY A O 1
ATOM 798 N N . PHE A 1 99 ? -1.252 -16.830 -3.194 1.00 57.53 99 PHE A N 1
ATOM 799 C CA . PHE A 1 99 ? -2.266 -17.250 -2.224 1.00 57.53 99 PHE A CA 1
ATOM 800 C C . PHE A 1 99 ? -3.440 -17.903 -2.975 1.00 57.53 99 PHE A C 1
ATOM 802 O O . PHE A 1 99 ? -4.000 -17.299 -3.885 1.00 57.53 99 PHE A O 1
ATOM 809 N N . ASN A 1 100 ? -3.718 -19.167 -2.641 1.00 44.81 100 ASN A N 1
ATOM 810 C CA . ASN A 1 100 ? -4.823 -19.958 -3.192 1.00 44.81 100 ASN A CA 1
ATOM 811 C C . ASN A 1 100 ? -6.179 -19.446 -2.704 1.00 44.81 100 ASN A C 1
ATOM 813 O O . ASN A 1 100 ? -6.266 -19.125 -1.496 1.00 44.81 100 ASN A O 1
#